Protein AF-A0ABD0NHN6-F1 (afdb_monomer_lite)

InterPro domains:
  IPR000494 Receptor L-domain [PF01030] (5-95)
  IPR013783 Immunoglobulin-like fold [G3DSA:2.60.40.10] (129-160)
  IPR036116 Fibronectin type III superfamily [SSF49265] (118-159)
  IPR036941 Receptor L-domain superfamily [G3DSA:3.80.20.20] (1-128)

Radius of gyration: 19.29 Å; chains: 1; bounding box: 40×38×56 Å

Organism: Cirrhinus mrigala (NCBI:txid683832)

Structure (mmCIF, N/CA/C/O backbone):
data_AF-A0ABD0NHN6-F1
#
_entry.id   AF-A0ABD0NHN6-F1
#
loop_
_atom_site.group_PDB
_atom_site.id
_atom_site.type_symbol
_atom_site.label_atom_id
_atom_site.label_alt_id
_atom_site.label_comp_id
_atom_site.label_asym_id
_atom_site.label_entity_id
_atom_site.label_seq_id
_atom_site.pdbx_PDB_ins_code
_atom_site.Cartn_x
_atom_site.Cartn_y
_atom_site.Cartn_z
_atom_site.occupancy
_atom_site.B_iso_or_equiv
_atom_site.auth_seq_id
_atom_site.auth_comp_id
_atom_site.auth_asym_id
_atom_site.auth_atom_id
_atom_site.pdbx_PDB_model_num
ATOM 1 N N . ASN A 1 1 ? 7.810 -17.563 -2.277 1.00 69.06 1 ASN A N 1
ATOM 2 C CA . ASN A 1 1 ? 7.551 -16.107 -2.174 1.00 69.06 1 ASN A CA 1
ATOM 3 C C . ASN A 1 1 ? 6.546 -15.910 -1.049 1.00 69.06 1 ASN A C 1
ATOM 5 O O . ASN A 1 1 ? 5.481 -16.503 -1.136 1.00 69.06 1 ASN A O 1
ATOM 9 N N . ILE A 1 2 ? 6.873 -15.140 -0.005 1.00 87.62 2 ILE A N 1
ATOM 10 C CA . ILE A 1 2 ? 6.004 -14.975 1.176 1.00 87.62 2 ILE A CA 1
ATOM 11 C C . ILE A 1 2 ? 4.623 -14.404 0.825 1.00 87.62 2 ILE A C 1
ATOM 13 O O . ILE A 1 2 ? 3.638 -14.784 1.441 1.00 87.62 2 ILE A O 1
ATOM 17 N N . ALA A 1 3 ? 4.529 -13.567 -0.214 1.00 88.62 3 ALA A N 1
ATOM 18 C CA . ALA A 1 3 ? 3.253 -13.009 -0.655 1.00 88.62 3 ALA A CA 1
ATOM 19 C C . ALA A 1 3 ? 2.261 -14.094 -1.113 1.00 88.62 3 ALA A C 1
ATOM 21 O O . ALA A 1 3 ? 1.086 -14.013 -0.779 1.00 88.62 3 ALA A O 1
ATOM 22 N N . ALA A 1 4 ? 2.737 -15.127 -1.819 1.00 92.69 4 ALA A N 1
ATOM 23 C CA . ALA A 1 4 ? 1.890 -16.229 -2.282 1.00 92.69 4 ALA A CA 1
ATOM 24 C C . ALA A 1 4 ? 1.390 -17.093 -1.115 1.00 92.69 4 ALA A C 1
ATOM 26 O O . ALA A 1 4 ? 0.231 -17.493 -1.094 1.00 92.69 4 ALA A O 1
ATOM 27 N N . GLU A 1 5 ? 2.243 -17.329 -0.117 1.00 96.06 5 GLU A N 1
ATOM 28 C CA . GLU A 1 5 ? 1.871 -18.092 1.079 1.00 96.06 5 GLU A CA 1
ATOM 29 C C . GLU A 1 5 ? 0.851 -17.331 1.939 1.00 96.06 5 GLU A C 1
ATOM 31 O O . GLU A 1 5 ? -0.139 -17.898 2.409 1.00 96.06 5 GLU A O 1
ATOM 36 N N . LEU A 1 6 ? 1.054 -16.017 2.087 1.00 96.56 6 LEU A N 1
ATOM 37 C CA . LEU A 1 6 ? 0.115 -15.128 2.768 1.00 96.56 6 LEU A CA 1
ATOM 38 C C . LEU A 1 6 ? -1.218 -15.044 2.027 1.00 96.56 6 LEU A C 1
ATOM 40 O O . LEU A 1 6 ? -2.260 -15.066 2.671 1.00 96.56 6 LEU A O 1
ATOM 44 N N . GLU A 1 7 ? -1.216 -14.979 0.695 1.00 96.12 7 GLU A N 1
ATOM 45 C CA . GLU A 1 7 ? -2.458 -14.978 -0.085 1.00 96.12 7 GLU A CA 1
ATOM 46 C C . GLU A 1 7 ? -3.187 -16.325 0.020 1.00 96.12 7 GLU A C 1
ATOM 48 O O . GLU A 1 7 ? -4.406 -16.344 0.179 1.00 96.12 7 GLU A O 1
ATOM 53 N N . SER A 1 8 ? -2.460 -17.446 0.002 1.00 97.25 8 SER A N 1
ATOM 54 C CA . SER A 1 8 ? -3.037 -18.780 0.218 1.00 97.25 8 SER A CA 1
ATOM 55 C C . SER A 1 8 ? -3.718 -18.883 1.588 1.00 97.25 8 SER A C 1
ATOM 57 O O . SER A 1 8 ? -4.849 -19.356 1.696 1.00 97.25 8 SER A O 1
ATOM 59 N N . SER A 1 9 ? -3.060 -18.361 2.627 1.00 97.44 9 SER A N 1
ATOM 60 C CA . SER A 1 9 ? -3.520 -18.478 4.016 1.00 97.44 9 SER A CA 1
ATOM 61 C C . SER A 1 9 ? -4.593 -17.454 4.400 1.00 97.44 9 SER A C 1
ATOM 63 O O . SER A 1 9 ? -5.509 -17.765 5.156 1.00 97.44 9 SER A O 1
ATOM 65 N N . LEU A 1 10 ? -4.479 -16.217 3.908 1.00 97.81 10 LEU A N 1
ATOM 66 C CA . LEU A 1 10 ? -5.276 -15.065 4.357 1.00 97.81 10 LEU A CA 1
ATOM 67 C C . LEU A 1 10 ? -6.135 -14.454 3.247 1.00 97.81 10 LEU A C 1
ATOM 69 O O . LEU A 1 10 ? -6.976 -13.601 3.519 1.00 97.81 10 LEU A O 1
ATOM 73 N N . GLY A 1 11 ? -5.987 -14.889 1.997 1.00 97.44 11 GLY A N 1
ATOM 74 C CA . GLY A 1 11 ? -6.699 -14.311 0.855 1.00 97.44 11 GLY A CA 1
ATOM 75 C C . GLY A 1 11 ? -8.199 -14.601 0.817 1.00 97.44 11 GLY A C 1
ATOM 76 O O . GLY A 1 11 ? -8.883 -14.104 -0.079 1.00 97.44 11 GLY A O 1
ATOM 77 N N . GLN A 1 12 ? -8.721 -15.402 1.751 1.00 98.38 12 GLN A N 1
ATOM 78 C CA . GLN A 1 12 ? -10.160 -15.601 1.956 1.00 98.38 12 GLN A CA 1
ATOM 79 C C . GLN A 1 12 ? -10.738 -14.735 3.083 1.00 98.38 12 GLN A C 1
ATOM 81 O O . GLN A 1 12 ? -11.949 -14.737 3.272 1.00 98.38 12 GLN A O 1
ATOM 86 N N . LEU A 1 13 ? -9.903 -14.005 3.827 1.00 98.50 13 LEU 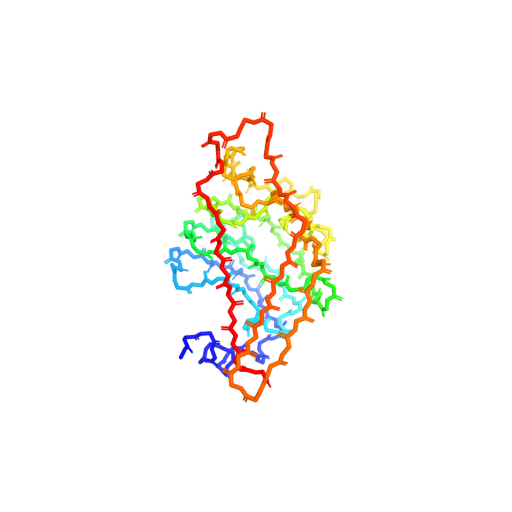A N 1
ATOM 87 C CA . LEU A 1 13 ? -10.352 -13.153 4.919 1.00 98.50 13 LEU A CA 1
ATOM 88 C C . LEU A 1 13 ? -11.142 -11.964 4.358 1.00 98.50 13 LEU A C 1
ATOM 90 O O . LEU A 1 13 ? -10.623 -11.201 3.546 1.00 98.50 13 LEU A O 1
ATOM 94 N N . GLU A 1 14 ? -12.396 -11.823 4.788 1.00 98.56 14 GLU A N 1
ATOM 95 C CA . GLU A 1 14 ? -13.336 -10.806 4.293 1.00 98.56 14 GLU A CA 1
ATOM 96 C C . GLU A 1 14 ? -13.568 -9.672 5.298 1.00 98.56 14 GLU A C 1
ATOM 98 O O . GLU A 1 14 ? -13.807 -8.528 4.907 1.00 98.56 14 GLU A O 1
ATOM 103 N N . GLU A 1 15 ? -13.436 -9.958 6.590 1.00 98.69 15 GLU A N 1
ATOM 104 C CA . GLU A 1 15 ? -13.790 -9.028 7.654 1.00 98.69 15 GLU A CA 1
ATOM 105 C C . GLU A 1 15 ? -12.839 -9.142 8.850 1.00 98.69 15 GLU A C 1
ATOM 107 O O . GLU A 1 15 ? -12.451 -10.239 9.255 1.00 98.69 15 GLU A O 1
ATOM 112 N N . ILE A 1 16 ? -12.488 -7.991 9.425 1.00 98.75 16 ILE A N 1
ATOM 113 C CA . ILE A 1 16 ? -11.761 -7.859 10.690 1.00 98.75 16 ILE A CA 1
ATOM 114 C C . ILE A 1 16 ? -12.670 -7.114 11.666 1.00 98.75 16 ILE A C 1
ATOM 116 O O . ILE A 1 16 ? -13.054 -5.973 11.413 1.00 98.75 16 ILE A O 1
ATOM 120 N N . THR A 1 17 ? -13.004 -7.729 12.797 1.00 98.62 17 THR A N 1
ATOM 121 C CA . THR A 1 17 ? -13.826 -7.090 13.841 1.00 98.62 17 THR A CA 1
ATOM 122 C C . THR A 1 17 ? -13.041 -6.029 14.621 1.00 98.62 17 THR A C 1
ATOM 124 O O . THR A 1 17 ? -13.556 -4.958 14.932 1.00 98.62 17 THR A O 1
ATOM 127 N N . GLY A 1 18 ? -11.762 -6.283 14.892 1.00 98.44 18 GLY A N 1
ATOM 128 C CA . GLY A 1 18 ? -10.864 -5.339 15.557 1.00 98.44 18 GLY A CA 1
ATOM 129 C C . GLY A 1 18 ? -10.205 -4.349 14.596 1.00 98.44 18 GLY A C 1
ATOM 130 O O . GLY A 1 18 ? -10.864 -3.677 13.801 1.00 98.44 18 GLY A O 1
ATOM 131 N N . TYR A 1 19 ? -8.877 -4.293 14.669 1.00 98.50 19 TYR A N 1
ATOM 132 C CA . TYR A 1 19 ? -8.016 -3.424 13.874 1.00 98.50 19 TYR A CA 1
ATOM 133 C C . TYR A 1 19 ? -7.006 -4.231 13.047 1.00 98.50 19 TYR A C 1
ATOM 135 O O . TYR A 1 19 ? -6.723 -5.394 13.335 1.00 98.50 19 TYR A O 1
ATOM 143 N N . LEU A 1 20 ? -6.427 -3.590 12.032 1.00 98.44 20 LEU A N 1
ATOM 144 C CA . LEU A 1 20 ? -5.330 -4.134 11.235 1.00 98.44 20 LEU A CA 1
ATOM 145 C C . LEU A 1 20 ? -4.035 -3.361 11.524 1.00 98.44 20 LEU A C 1
ATOM 147 O O . LEU A 1 20 ? -3.956 -2.156 11.288 1.00 98.44 20 LEU A O 1
ATOM 151 N N . SER A 1 21 ? -3.010 -4.060 12.019 1.00 98.00 21 SER A N 1
ATOM 152 C CA . SER A 1 21 ? -1.704 -3.484 12.367 1.00 98.00 21 SER A CA 1
ATOM 153 C C . SER A 1 21 ? -0.596 -4.136 11.540 1.00 98.00 21 SER A C 1
ATOM 155 O O . SER A 1 21 ? -0.389 -5.347 11.601 1.00 98.00 21 SER A O 1
ATOM 157 N N . ILE A 1 22 ? 0.114 -3.330 10.751 1.00 97.75 22 ILE A N 1
ATOM 158 C CA . ILE A 1 22 ? 1.252 -3.733 9.922 1.00 97.75 22 ILE A CA 1
ATOM 159 C C . ILE A 1 22 ? 2.487 -2.998 10.442 1.00 97.75 22 ILE A C 1
ATOM 161 O O . ILE A 1 22 ? 2.655 -1.793 10.228 1.00 97.75 22 ILE A O 1
ATOM 165 N N . ARG A 1 23 ? 3.342 -3.718 11.170 1.00 97.00 23 ARG A N 1
ATOM 166 C CA . ARG A 1 23 ? 4.501 -3.146 11.865 1.00 97.00 23 ARG A CA 1
ATOM 167 C C . ARG A 1 23 ? 5.774 -3.883 11.492 1.00 97.00 23 ARG A C 1
ATOM 169 O O . ARG A 1 23 ? 5.831 -5.098 11.671 1.00 97.00 23 ARG A O 1
ATOM 176 N N . ARG A 1 24 ? 6.804 -3.151 11.053 1.00 97.00 24 ARG A N 1
ATOM 177 C CA . ARG A 1 24 ? 8.133 -3.720 10.745 1.00 97.00 24 ARG A CA 1
ATOM 178 C C . ARG A 1 24 ? 8.071 -4.897 9.769 1.00 97.00 24 ARG A C 1
ATOM 180 O O . ARG A 1 24 ? 8.884 -5.819 9.821 1.00 97.00 24 ARG A O 1
ATOM 187 N N . ALA A 1 25 ? 7.090 -4.880 8.868 1.00 96.25 25 ALA A N 1
ATOM 188 C CA . ALA A 1 25 ? 6.866 -5.943 7.903 1.00 96.25 25 ALA A CA 1
ATOM 189 C C . ALA A 1 25 ? 7.742 -5.711 6.664 1.00 96.25 25 ALA A C 1
ATOM 191 O O . ALA A 1 25 ? 7.254 -5.467 5.561 1.00 96.25 25 ALA A O 1
ATOM 192 N N . TYR A 1 26 ? 9.065 -5.762 6.847 1.00 94.69 26 TYR A N 1
ATOM 193 C CA . TYR A 1 26 ? 10.045 -5.355 5.832 1.00 94.69 26 TYR A CA 1
ATOM 194 C C . TYR A 1 26 ? 10.000 -6.185 4.540 1.00 94.69 26 TYR A C 1
ATOM 196 O O . TYR A 1 26 ? 10.478 -5.723 3.506 1.00 94.69 26 TYR A O 1
ATOM 204 N N . ALA A 1 27 ? 9.422 -7.387 4.574 1.00 94.19 27 ALA A N 1
ATOM 205 C CA . ALA A 1 27 ? 9.236 -8.228 3.392 1.00 94.19 27 ALA A CA 1
ATOM 206 C C . ALA A 1 27 ? 8.019 -7.826 2.536 1.00 94.19 27 ALA A C 1
ATOM 208 O O . AL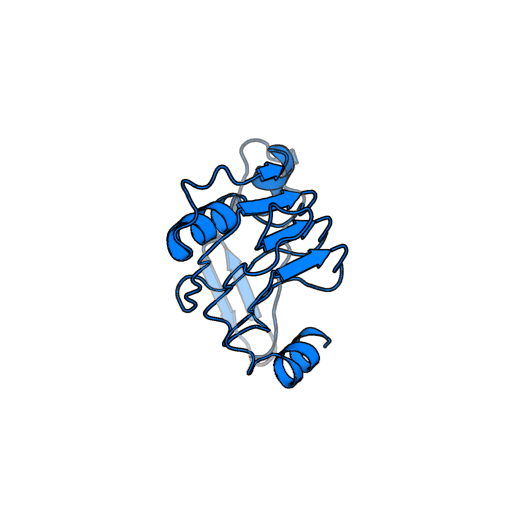A A 1 27 ? 7.918 -8.251 1.384 1.00 94.19 27 ALA A O 1
ATOM 209 N N . LEU A 1 28 ? 7.084 -7.036 3.078 1.00 95.12 28 LEU A N 1
ATOM 210 C CA . LEU A 1 28 ? 5.857 -6.672 2.378 1.00 95.12 28 LEU A CA 1
ATOM 211 C C . LEU A 1 28 ? 6.091 -5.488 1.444 1.00 95.12 28 LEU A C 1
ATOM 213 O O . LEU A 1 28 ? 6.582 -4.436 1.848 1.00 95.12 28 LEU A O 1
ATOM 217 N N . 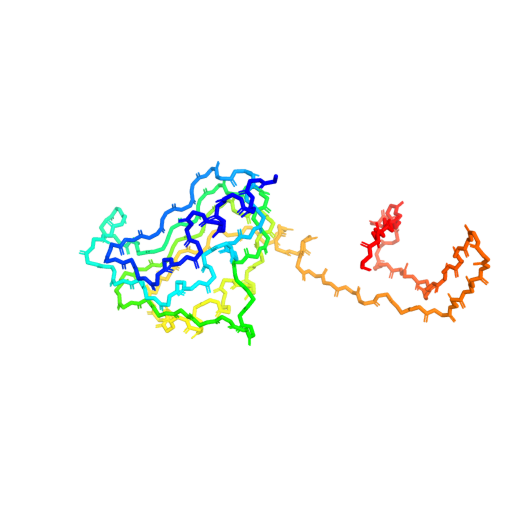VAL A 1 29 ? 5.680 -5.669 0.190 1.00 95.44 29 VAL A N 1
ATOM 218 C CA . VAL A 1 29 ? 5.632 -4.605 -0.824 1.00 95.44 29 VAL A CA 1
ATOM 219 C C . VAL A 1 29 ? 4.199 -4.113 -1.045 1.00 95.44 29 VAL A C 1
ATOM 221 O O . VAL A 1 29 ? 4.000 -2.949 -1.392 1.00 95.44 29 VAL A O 1
ATOM 224 N N . SER A 1 30 ? 3.207 -4.978 -0.803 1.00 96.81 30 SER A N 1
ATOM 225 C CA . SER A 1 30 ? 1.777 -4.687 -0.925 1.00 96.81 30 SER A CA 1
ATOM 226 C C . SER A 1 30 ? 0.937 -5.482 0.083 1.00 96.81 30 SER A C 1
ATOM 228 O O . SER A 1 30 ? 1.388 -6.521 0.569 1.00 96.81 30 SER A O 1
ATOM 230 N N . LEU A 1 31 ? -0.283 -5.007 0.372 1.00 97.81 31 LEU A N 1
ATOM 231 C CA . LEU A 1 31 ? -1.313 -5.714 1.148 1.00 97.81 31 LEU A CA 1
ATOM 232 C C . LEU A 1 31 ? -2.302 -6.496 0.263 1.00 97.81 31 LEU A C 1
ATOM 234 O O . LEU A 1 31 ? -3.286 -7.039 0.763 1.00 97.81 31 LEU A O 1
ATOM 238 N N . SER A 1 32 ? -2.031 -6.609 -1.041 1.00 96.56 32 SER A N 1
ATOM 239 C CA . SER A 1 32 ? -2.889 -7.291 -2.020 1.00 96.56 32 SER A CA 1
ATOM 240 C C . SER A 1 32 ? -3.203 -8.754 -1.690 1.00 96.56 32 SER A C 1
ATOM 242 O O . SER A 1 32 ? -4.228 -9.261 -2.141 1.00 96.56 32 SER A O 1
ATOM 244 N N . PHE A 1 33 ? -2.382 -9.414 -0.864 1.00 96.56 33 PHE A N 1
ATOM 245 C CA . PHE A 1 33 ? -2.645 -10.767 -0.367 1.00 96.56 33 PHE A CA 1
ATOM 246 C C . PHE A 1 33 ? -3.933 -10.853 0.474 1.00 96.56 33 PHE A C 1
ATOM 248 O O . PHE A 1 33 ? -4.585 -11.893 0.479 1.00 96.56 33 PHE A O 1
ATOM 255 N N . LEU A 1 34 ? -4.369 -9.754 1.108 1.00 97.75 34 LEU A N 1
ATOM 256 C CA . LEU A 1 34 ? -5.696 -9.611 1.728 1.00 97.75 34 LEU A CA 1
ATOM 257 C C . LEU A 1 34 ? -6.750 -9.270 0.663 1.00 97.75 34 LEU A C 1
ATOM 259 O O . LEU A 1 34 ? -7.474 -8.278 0.758 1.00 97.75 34 LEU A O 1
ATOM 263 N N . ARG A 1 35 ? -6.809 -10.067 -0.405 1.00 97.25 35 ARG A N 1
ATOM 264 C CA . ARG A 1 35 ? -7.571 -9.744 -1.623 1.00 97.25 35 ARG A CA 1
ATOM 265 C C . ARG A 1 35 ? -9.078 -9.595 -1.398 1.00 97.25 35 ARG A C 1
ATOM 267 O O . ARG A 1 35 ? -9.730 -8.831 -2.112 1.00 97.25 35 ARG A O 1
ATOM 274 N N . LYS A 1 36 ? -9.620 -10.332 -0.426 1.00 98.38 36 LYS A N 1
ATOM 275 C CA . LYS A 1 36 ? -11.047 -10.383 -0.105 1.00 98.38 36 LYS A CA 1
ATOM 276 C C . LYS A 1 36 ? -11.458 -9.483 1.055 1.00 98.38 36 LYS A C 1
ATOM 278 O O . LYS A 1 36 ? -12.655 -9.336 1.260 1.00 98.38 36 LYS A O 1
ATOM 283 N N . LEU A 1 37 ? -10.521 -8.859 1.767 1.00 98.75 37 LEU A N 1
ATOM 284 C CA . LEU A 1 37 ? -10.853 -8.012 2.908 1.00 98.75 37 LEU A CA 1
ATOM 285 C C . LEU A 1 37 ? -11.723 -6.840 2.436 1.00 98.75 37 LEU A C 1
ATOM 287 O O . LEU A 1 37 ? -11.309 -6.079 1.568 1.00 98.75 37 LEU A O 1
ATOM 291 N N . ARG A 1 38 ? -12.933 -6.709 2.983 1.00 98.44 38 ARG A N 1
ATOM 292 C CA . ARG A 1 38 ? -13.893 -5.642 2.655 1.00 98.44 38 ARG A CA 1
ATOM 293 C C . ARG A 1 38 ? -14.272 -4.790 3.851 1.00 98.44 38 ARG A C 1
ATOM 295 O O . ARG A 1 38 ? -14.681 -3.650 3.645 1.00 98.44 38 ARG A O 1
ATOM 302 N N . VAL A 1 39 ? -14.140 -5.300 5.073 1.00 98.69 39 VAL A N 1
ATOM 303 C CA . VAL A 1 39 ? -14.619 -4.602 6.271 1.00 98.69 39 VAL A CA 1
ATOM 304 C C . VAL A 1 39 ? -13.591 -4.666 7.397 1.00 98.69 39 VAL A C 1
ATOM 306 O O . VAL A 1 39 ? -13.111 -5.738 7.754 1.00 98.69 39 VAL A O 1
ATOM 309 N N . ILE A 1 40 ? -13.295 -3.511 7.991 1.00 98.75 40 ILE A N 1
ATOM 310 C CA . ILE A 1 40 ? -12.643 -3.398 9.301 1.00 98.75 40 ILE A CA 1
ATOM 311 C C . ILE A 1 40 ? -13.634 -2.690 10.224 1.00 98.75 40 ILE A C 1
ATOM 313 O O . ILE A 1 40 ? -13.980 -1.527 9.991 1.00 98.75 40 ILE A O 1
ATOM 317 N N . ARG A 1 41 ? -14.136 -3.379 11.251 1.00 98.56 41 ARG A N 1
ATOM 318 C CA . ARG A 1 41 ? -15.171 -2.813 12.124 1.00 98.56 41 ARG A CA 1
ATOM 319 C C . ARG A 1 41 ? -14.605 -1.820 13.131 1.00 98.56 41 ARG A C 1
ATOM 321 O O . ARG A 1 41 ? -15.234 -0.790 13.354 1.00 98.56 41 ARG A O 1
ATOM 328 N N . GLY A 1 42 ? -13.424 -2.076 13.693 1.00 97.81 42 GLY A N 1
ATOM 329 C CA . GLY A 1 42 ? -12.855 -1.228 14.741 1.00 97.81 42 GLY A CA 1
ATOM 330 C C . GLY A 1 42 ? -13.621 -1.326 16.064 1.00 97.81 42 GLY A C 1
ATOM 331 O O . GLY A 1 42 ? -13.806 -0.311 16.735 1.00 97.81 42 GLY A O 1
ATOM 332 N N . GLU A 1 43 ? -14.100 -2.523 16.420 1.00 97.94 43 GLU A N 1
ATOM 333 C CA . GLU A 1 43 ? -14.676 -2.815 17.746 1.00 97.94 43 GLU A CA 1
ATOM 334 C C . GLU A 1 43 ? -13.604 -2.741 18.839 1.00 97.94 43 GLU A C 1
ATOM 336 O O . GLU A 1 43 ? -13.863 -2.304 19.957 1.00 97.94 43 GLU A O 1
ATOM 341 N N . THR A 1 44 ? -12.374 -3.113 18.482 1.00 97.69 44 THR A N 1
ATOM 342 C CA . THR A 1 44 ? -11.159 -2.845 19.251 1.00 97.69 44 THR A CA 1
ATOM 343 C C . THR A 1 44 ? -10.212 -1.996 18.412 1.00 97.69 44 THR A C 1
ATOM 345 O O . THR A 1 44 ? -10.168 -2.123 17.186 1.00 97.69 44 THR A O 1
ATOM 348 N N . LEU A 1 45 ? -9.460 -1.111 19.070 1.00 97.19 45 LEU A N 1
ATOM 349 C CA . LEU A 1 45 ? -8.564 -0.155 18.422 1.00 97.19 45 LEU A CA 1
ATOM 350 C C . LEU A 1 45 ? -7.154 -0.268 19.007 1.00 97.19 45 LEU A C 1
ATOM 352 O O . LEU A 1 45 ? -6.979 -0.396 20.219 1.00 97.19 45 LEU A O 1
ATOM 356 N N . GLU A 1 46 ? -6.144 -0.164 18.150 1.00 92.19 46 GLU A N 1
ATOM 357 C CA . GLU A 1 46 ? -4.751 -0.028 18.572 1.00 92.19 46 GLU A CA 1
ATOM 358 C C . GLU A 1 46 ? -4.578 1.315 19.299 1.00 92.19 46 GLU A C 1
ATOM 360 O O . GLU A 1 46 ? -4.979 2.365 18.781 1.00 92.19 46 GLU A O 1
ATOM 365 N N . ASN A 1 47 ? -3.985 1.280 20.499 1.00 89.69 47 ASN A N 1
ATOM 366 C CA . ASN A 1 47 ? -3.832 2.438 21.390 1.00 89.69 47 ASN A CA 1
ATOM 367 C C . ASN A 1 47 ? -5.141 3.226 21.584 1.00 89.69 47 ASN A C 1
ATOM 369 O O . ASN A 1 47 ? -5.123 4.455 21.631 1.00 89.69 47 ASN A O 1
ATOM 373 N N . GLU A 1 48 ? -6.274 2.515 21.613 1.00 89.56 48 GLU A N 1
ATOM 374 C CA . GLU A 1 48 ? -7.625 3.077 21.763 1.00 89.56 48 GLU A CA 1
ATOM 375 C C . GLU A 1 48 ? -8.044 4.058 20.652 1.00 89.56 48 GLU A C 1
ATOM 377 O O . GLU A 1 48 ? -9.023 4.786 20.800 1.00 89.56 48 GLU A O 1
ATOM 382 N N . ASN A 1 49 ? -7.329 4.090 19.521 1.00 93.75 49 ASN A N 1
ATOM 383 C CA . ASN A 1 49 ? -7.534 5.140 18.524 1.00 93.75 49 ASN A CA 1
ATOM 384 C C . ASN A 1 49 ? -7.516 4.672 17.071 1.00 93.75 49 ASN A C 1
ATOM 386 O O . ASN A 1 49 ? -8.231 5.236 16.238 1.00 93.75 49 ASN A O 1
ATOM 390 N N . PHE A 1 50 ? -6.712 3.659 16.744 1.00 97.81 50 PHE A N 1
ATOM 391 C CA . PHE A 1 50 ? -6.450 3.299 15.355 1.00 97.81 50 PHE A CA 1
ATOM 392 C C . PHE A 1 50 ? -7.054 1.947 14.985 1.00 97.81 50 PHE A C 1
ATOM 394 O O . PHE A 1 50 ? -6.742 0.925 15.591 1.00 97.81 50 PHE A O 1
ATOM 401 N N . SER A 1 51 ? -7.900 1.932 13.956 1.00 97.81 51 SER A N 1
ATOM 402 C CA . SER A 1 51 ? -8.408 0.698 13.340 1.00 97.81 51 SER A CA 1
ATOM 403 C C . SER A 1 51 ? -7.528 0.223 12.183 1.00 97.81 51 SER A C 1
ATOM 405 O O . SER A 1 51 ? -7.582 -0.945 11.800 1.00 97.81 51 SER A O 1
ATOM 407 N N . PHE A 1 52 ? -6.671 1.103 11.662 1.00 98.44 52 PHE A N 1
ATOM 408 C CA . PHE A 1 52 ? -5.632 0.766 10.698 1.00 98.44 52 PHE A CA 1
ATOM 409 C C . PHE A 1 52 ? -4.314 1.433 11.094 1.00 98.44 52 PHE A C 1
ATOM 411 O O . PHE A 1 52 ? -4.252 2.651 11.262 1.00 98.44 52 PHE A O 1
ATOM 418 N N . HIS A 1 53 ? -3.249 0.647 11.233 1.00 97.88 53 HIS A N 1
ATOM 419 C CA . HIS A 1 53 ? -1.958 1.137 11.706 1.00 97.88 53 HIS A CA 1
ATOM 420 C C . HIS A 1 53 ? -0.804 0.555 10.882 1.00 97.88 53 HIS A C 1
ATOM 422 O O . HIS A 1 53 ? -0.457 -0.614 11.031 1.00 97.88 53 HIS A O 1
ATOM 428 N N . ALA A 1 54 ? -0.150 1.381 10.067 1.00 97.81 54 ALA A N 1
ATOM 429 C CA . ALA A 1 54 ? 1.032 1.007 9.291 1.00 97.81 54 ALA A CA 1
ATOM 430 C C . ALA A 1 54 ? 2.274 1.764 9.789 1.00 97.81 54 ALA A C 1
ATOM 432 O O . ALA A 1 54 ? 2.402 2.972 9.574 1.00 97.81 54 ALA A O 1
ATOM 433 N N . PHE A 1 55 ? 3.208 1.061 10.434 1.00 96.62 55 PHE A N 1
ATOM 434 C CA . PHE A 1 55 ? 4.417 1.664 11.005 1.00 96.62 55 PHE A CA 1
ATOM 435 C C . PHE A 1 55 ? 5.697 0.922 10.620 1.00 96.62 55 PHE A C 1
ATOM 437 O O . PHE A 1 55 ? 5.805 -0.288 10.821 1.00 96.62 55 PHE A O 1
ATOM 444 N N . ASP A 1 56 ? 6.680 1.676 10.134 1.00 96.25 56 ASP A N 1
ATOM 445 C CA . ASP A 1 56 ? 8.029 1.200 9.805 1.00 96.25 56 ASP A CA 1
ATOM 446 C C . ASP A 1 56 ? 8.031 0.032 8.803 1.00 96.25 56 ASP A C 1
ATOM 448 O O . ASP A 1 56 ? 8.633 -1.014 9.029 1.00 96.25 56 ASP A O 1
ATOM 452 N N . ASN A 1 57 ? 7.323 0.173 7.679 1.00 96.12 57 ASN A N 1
ATOM 453 C CA . ASN A 1 57 ? 7.345 -0.819 6.602 1.00 96.12 57 ASN A CA 1
ATOM 454 C C . ASN A 1 57 ? 8.201 -0.309 5.434 1.00 96.12 57 ASN A C 1
ATOM 456 O O . ASN A 1 57 ? 7.699 0.265 4.470 1.00 96.12 57 ASN A O 1
ATOM 460 N N . GLN A 1 58 ? 9.515 -0.537 5.515 1.00 91.88 58 GLN A N 1
ATOM 461 C CA . GLN A 1 58 ? 10.527 0.035 4.606 1.00 91.88 58 GLN A CA 1
ATOM 462 C C . GLN A 1 58 ? 10.349 -0.280 3.111 1.00 91.88 58 GLN A C 1
ATOM 464 O O . GLN A 1 58 ? 10.898 0.420 2.258 1.00 91.88 58 GLN A O 1
ATOM 469 N N . ASN A 1 59 ? 9.635 -1.356 2.775 1.00 93.69 59 ASN A N 1
ATOM 470 C CA . ASN A 1 59 ? 9.434 -1.788 1.393 1.00 93.69 59 ASN A CA 1
ATOM 471 C C . ASN A 1 59 ? 7.987 -1.695 0.918 1.00 93.69 59 ASN A C 1
ATOM 473 O O . ASN A 1 59 ? 7.748 -1.975 -0.257 1.00 93.69 59 ASN A O 1
ATOM 477 N N . LEU A 1 60 ? 7.059 -1.273 1.780 1.00 95.31 60 LEU A N 1
ATOM 478 C CA . LEU A 1 60 ? 5.656 -1.127 1.424 1.00 95.31 60 LEU A CA 1
ATOM 479 C C . LEU A 1 60 ? 5.515 0.028 0.429 1.00 95.31 60 LEU A C 1
ATOM 481 O O . LEU A 1 60 ? 5.923 1.148 0.725 1.00 95.31 60 LEU A O 1
ATOM 485 N N . ARG A 1 61 ? 4.979 -0.265 -0.758 1.00 94.12 61 ARG A N 1
ATOM 486 C CA . ARG A 1 61 ? 4.820 0.702 -1.862 1.00 94.12 61 ARG A CA 1
ATOM 487 C C . ARG A 1 61 ? 3.369 0.979 -2.204 1.00 94.12 61 ARG A C 1
ATOM 489 O O . ARG A 1 61 ? 3.037 2.065 -2.656 1.00 94.12 61 ARG A O 1
ATOM 496 N N . GLN A 1 62 ? 2.524 -0.022 -2.005 1.00 94.94 62 GLN A N 1
ATOM 497 C CA . GLN A 1 62 ? 1.115 0.006 -2.361 1.00 94.94 62 GLN A CA 1
ATOM 498 C C . GLN A 1 62 ? 0.315 -0.665 -1.249 1.00 94.94 62 GLN A C 1
ATOM 500 O O . GLN A 1 62 ? 0.810 -1.596 -0.618 1.00 94.94 62 GLN A O 1
ATOM 505 N N . LEU A 1 63 ? -0.926 -0.247 -1.022 1.00 97.75 63 LEU A N 1
ATOM 506 C CA . LEU A 1 63 ? -1.829 -0.956 -0.122 1.00 97.75 63 LEU A CA 1
ATOM 507 C C . LEU A 1 63 ? -2.596 -2.008 -0.926 1.00 97.75 63 LEU A C 1
ATOM 509 O O . LEU A 1 63 ? -2.227 -3.184 -0.902 1.00 97.75 63 LEU A O 1
ATOM 513 N N . TRP A 1 64 ? -3.557 -1.567 -1.737 1.00 97.88 64 TRP A N 1
ATOM 514 C CA . TRP A 1 64 ? -4.322 -2.396 -2.669 1.00 97.88 64 TRP A CA 1
ATOM 515 C C . TRP A 1 64 ? -4.390 -1.728 -4.048 1.00 97.88 64 TRP A C 1
ATOM 517 O O . TRP A 1 64 ? -4.111 -0.544 -4.206 1.00 97.88 64 TRP A O 1
ATOM 527 N N . ASP A 1 65 ? -4.789 -2.477 -5.076 1.00 96.12 65 ASP A N 1
ATOM 528 C CA . ASP A 1 65 ? -5.222 -1.867 -6.338 1.00 96.12 65 ASP A CA 1
ATOM 529 C C . ASP A 1 65 ? -6.619 -1.262 -6.133 1.00 96.12 65 ASP A C 1
ATOM 531 O O . ASP A 1 65 ? -7.631 -1.948 -6.290 1.00 96.12 65 ASP A O 1
ATOM 535 N N . TRP A 1 66 ? -6.680 0.017 -5.752 1.00 96.31 66 TRP A N 1
ATOM 536 C CA . TRP A 1 66 ? -7.931 0.733 -5.458 1.00 96.31 66 TRP A CA 1
ATOM 537 C C . TRP A 1 66 ? -8.885 0.867 -6.653 1.00 96.31 66 TRP A C 1
ATOM 539 O O . TRP A 1 66 ? -10.036 1.252 -6.469 1.00 96.31 66 TRP A O 1
ATOM 549 N N . ASN A 1 67 ? -8.451 0.528 -7.871 1.00 95.00 67 ASN A N 1
ATOM 550 C CA . ASN A 1 67 ? -9.354 0.441 -9.023 1.00 95.00 67 ASN A CA 1
ATOM 551 C C . ASN A 1 67 ? -10.183 -0.853 -9.019 1.00 95.00 67 ASN A C 1
ATOM 553 O O . ASN A 1 67 ? -11.196 -0.943 -9.707 1.00 95.00 67 ASN A O 1
ATOM 557 N N . LYS A 1 68 ? -9.744 -1.869 -8.266 1.00 95.50 68 LYS A N 1
ATOM 558 C CA . LYS A 1 68 ? -10.366 -3.203 -8.197 1.00 95.50 68 LYS A CA 1
ATOM 559 C C . LYS A 1 68 ? -10.776 -3.601 -6.784 1.00 95.50 68 LYS A C 1
ATOM 561 O O . LYS A 1 68 ? -11.504 -4.576 -6.601 1.00 95.50 68 LYS A O 1
ATOM 566 N N . HIS A 1 69 ? -10.269 -2.895 -5.781 1.00 97.44 69 HIS A N 1
ATOM 567 C CA . HIS A 1 69 ? -10.459 -3.217 -4.381 1.00 97.44 69 HIS A CA 1
ATOM 568 C C . HIS A 1 69 ? -11.289 -2.139 -3.687 1.00 97.44 69 HIS A C 1
ATOM 570 O O . HIS A 1 69 ? -11.052 -0.948 -3.860 1.00 97.44 69 HIS A O 1
ATOM 576 N N . ASN A 1 70 ? -12.244 -2.584 -2.876 1.00 96.94 70 ASN A N 1
ATOM 577 C CA . ASN A 1 70 ? -13.037 -1.742 -1.995 1.00 96.94 70 ASN A CA 1
ATOM 578 C C . ASN A 1 70 ? -12.868 -2.230 -0.553 1.00 96.94 70 ASN A C 1
ATOM 580 O O . ASN A 1 70 ? -12.776 -3.438 -0.321 1.00 96.94 70 ASN A O 1
ATOM 584 N N . LEU A 1 71 ? -12.838 -1.297 0.387 1.00 98.38 71 LEU A N 1
ATOM 585 C CA . LEU A 1 71 ? -12.666 -1.542 1.811 1.00 98.38 71 LEU A CA 1
ATOM 586 C C . LEU A 1 71 ? -13.466 -0.486 2.565 1.00 98.38 71 LEU A C 1
ATOM 588 O O . LEU A 1 71 ? -13.395 0.687 2.227 1.00 98.38 71 LEU A O 1
ATOM 592 N N . THR A 1 72 ? -14.190 -0.876 3.606 1.00 98.38 72 THR A N 1
ATOM 593 C CA . THR A 1 72 ? -14.890 0.043 4.506 1.00 98.38 72 THR A CA 1
ATOM 594 C C . THR A 1 72 ? -14.325 -0.088 5.912 1.00 98.38 72 THR A C 1
ATOM 596 O O . THR A 1 72 ? -14.194 -1.193 6.439 1.00 98.38 72 THR A O 1
ATOM 599 N N . ILE A 1 73 ? -14.013 1.048 6.534 1.00 98.38 73 ILE A N 1
ATOM 600 C CA . ILE A 1 73 ? -13.569 1.105 7.928 1.00 98.38 73 ILE A CA 1
ATOM 601 C C . ILE A 1 73 ? -14.691 1.744 8.743 1.00 98.38 73 ILE A C 1
ATOM 603 O O . ILE A 1 73 ? -14.945 2.943 8.622 1.00 98.38 73 ILE A O 1
ATOM 607 N N . LEU A 1 74 ? -15.384 0.968 9.575 1.00 97.88 74 LEU A N 1
ATOM 608 C CA . LEU A 1 74 ? -16.579 1.455 10.278 1.00 97.88 74 LEU A CA 1
ATOM 609 C C . LEU A 1 74 ? -16.224 2.417 11.414 1.00 97.88 74 LEU A C 1
ATOM 611 O O . LEU A 1 74 ? -16.818 3.487 11.506 1.00 97.88 74 LEU A O 1
ATOM 615 N N . ASN A 1 75 ? -15.211 2.087 12.212 1.00 97.00 75 ASN A N 1
ATOM 616 C CA . ASN A 1 75 ? -14.762 2.888 13.349 1.00 97.00 75 ASN A CA 1
ATOM 617 C C . ASN A 1 75 ? -13.232 3.040 13.368 1.00 97.00 75 ASN A C 1
ATOM 619 O O . ASN A 1 75 ? -12.522 2.310 12.679 1.00 97.00 75 ASN A O 1
AT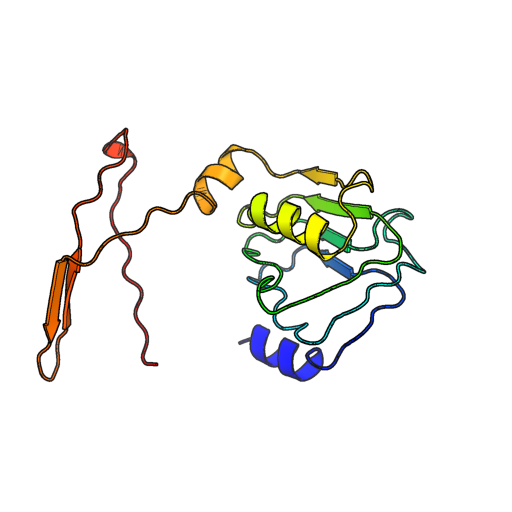OM 623 N N . GLY A 1 76 ? -12.726 3.990 14.155 1.00 96.75 76 GLY A N 1
ATOM 624 C CA . GLY A 1 76 ? -11.298 4.235 14.355 1.00 96.75 76 GLY A CA 1
ATOM 625 C C . GLY A 1 76 ? -10.648 5.125 13.292 1.00 96.75 76 GLY A C 1
ATOM 626 O O . GLY A 1 76 ? -11.195 5.352 12.203 1.00 96.75 76 GLY A O 1
ATOM 627 N N . ARG A 1 77 ? -9.476 5.653 13.661 1.00 97.62 77 ARG A N 1
ATOM 628 C CA . ARG A 1 77 ? -8.590 6.470 12.821 1.00 97.62 77 ARG A CA 1
ATOM 629 C C . ARG A 1 77 ? -7.546 5.596 12.125 1.00 97.62 77 ARG A C 1
ATOM 631 O O . ARG A 1 77 ? -7.365 4.425 12.463 1.00 97.62 77 ARG A O 1
ATOM 638 N N . MET A 1 78 ? -6.824 6.185 11.182 1.00 97.94 78 MET A N 1
ATOM 639 C CA . MET A 1 78 ? -5.672 5.556 10.543 1.00 97.94 78 MET A CA 1
ATOM 640 C C . MET A 1 78 ? -4.370 6.220 10.976 1.00 97.94 78 MET A C 1
ATOM 642 O O . MET A 1 78 ? -4.321 7.437 11.168 1.00 97.94 78 MET A O 1
ATOM 646 N N . TYR A 1 79 ? -3.321 5.414 11.097 1.00 97.56 79 TYR A N 1
ATOM 647 C CA . TYR A 1 79 ? -1.964 5.870 11.365 1.00 97.56 79 TYR A CA 1
ATOM 648 C C . TYR A 1 79 ? -0.996 5.335 10.306 1.00 97.56 79 TYR A C 1
ATOM 650 O O . TYR A 1 79 ? -0.956 4.130 10.040 1.00 97.56 79 TYR A O 1
ATOM 658 N N . PHE A 1 80 ? -0.175 6.227 9.757 1.00 97.50 80 PHE A N 1
ATOM 659 C CA . PHE A 1 80 ? 0.917 5.918 8.843 1.00 97.50 80 PHE A CA 1
ATOM 660 C C . PHE A 1 80 ? 2.193 6.619 9.303 1.00 97.50 80 PHE A C 1
ATOM 662 O O . PHE A 1 80 ? 2.258 7.846 9.320 1.00 97.50 80 PHE A O 1
ATOM 669 N N . GLY A 1 81 ? 3.234 5.851 9.620 1.00 95.44 81 GLY A N 1
ATOM 670 C CA . GLY A 1 81 ? 4.542 6.392 9.993 1.00 95.44 81 GLY A CA 1
ATOM 671 C C . GLY A 1 81 ? 5.686 5.534 9.470 1.00 95.44 81 GLY A C 1
ATOM 672 O O . GLY A 1 81 ? 5.591 4.311 9.452 1.00 95.44 81 GLY A O 1
ATOM 673 N N . TYR A 1 82 ? 6.781 6.166 9.046 1.00 93.12 82 TYR A N 1
ATOM 674 C CA . TYR A 1 82 ? 8.004 5.471 8.610 1.00 93.12 82 TYR A CA 1
ATOM 675 C C . TYR A 1 82 ? 7.796 4.454 7.461 1.00 93.12 82 TYR A C 1
ATOM 677 O O . TYR A 1 82 ? 8.490 3.447 7.368 1.00 93.12 82 TYR A O 1
ATOM 685 N N . ASN A 1 83 ? 6.859 4.719 6.545 1.00 93.75 83 ASN A N 1
ATOM 686 C CA . ASN A 1 83 ? 6.662 3.923 5.326 1.00 93.75 83 ASN A CA 1
ATOM 687 C C . ASN A 1 83 ? 7.301 4.656 4.132 1.00 93.75 83 ASN A C 1
ATOM 689 O O . ASN A 1 83 ? 6.605 5.276 3.336 1.00 93.75 83 ASN A O 1
ATOM 693 N N . SER A 1 84 ? 8.635 4.650 4.041 1.00 89.31 84 SER A N 1
ATOM 694 C CA . SER A 1 84 ? 9.400 5.551 3.153 1.00 89.31 84 SER A CA 1
ATOM 695 C C . SER A 1 84 ? 9.134 5.394 1.653 1.00 89.31 84 SER A C 1
ATOM 697 O O . SER A 1 84 ? 9.405 6.327 0.909 1.00 89.31 84 SER A O 1
ATOM 699 N N . LYS A 1 85 ? 8.622 4.241 1.208 1.00 92.31 85 LYS A N 1
ATOM 700 C CA . LYS A 1 85 ? 8.308 3.967 -0.205 1.00 92.31 85 LYS A CA 1
ATOM 701 C C . LYS A 1 85 ? 6.808 3.979 -0.509 1.00 92.31 85 LYS A C 1
ATOM 703 O O . LYS A 1 85 ? 6.434 3.705 -1.647 1.00 92.31 85 LYS A O 1
ATOM 708 N N . LEU A 1 86 ? 5.964 4.244 0.490 1.00 93.56 86 LEU A N 1
ATOM 709 C CA . LEU A 1 86 ? 4.517 4.316 0.331 1.00 93.56 86 LEU A CA 1
ATOM 710 C C . LEU A 1 86 ? 4.132 5.759 0.020 1.00 93.56 86 LEU A C 1
ATOM 712 O O . LEU A 1 86 ? 4.403 6.655 0.813 1.00 93.56 86 LEU A O 1
ATOM 716 N N . CYS A 1 87 ? 3.475 5.970 -1.113 1.00 93.06 87 CYS A N 1
ATOM 717 C CA . CYS A 1 87 ? 3.097 7.305 -1.552 1.00 93.06 87 CYS A CA 1
ATOM 718 C C . CYS A 1 87 ? 1.976 7.914 -0.717 1.00 93.06 87 CYS A C 1
ATOM 720 O O . CYS A 1 87 ? 1.002 7.245 -0.365 1.00 93.06 87 CYS A O 1
ATOM 722 N N . LYS A 1 88 ? 2.050 9.222 -0.468 1.00 92.56 88 LYS A N 1
ATOM 723 C CA . LYS A 1 88 ? 0.979 9.958 0.210 1.00 92.56 88 LYS A CA 1
ATOM 724 C C . LYS A 1 88 ? -0.323 9.914 -0.591 1.00 92.56 88 LYS A C 1
ATOM 726 O O . LYS A 1 88 ? -1.396 9.813 -0.001 1.00 92.56 88 LYS A O 1
ATOM 731 N N . SER A 1 89 ? -0.235 9.935 -1.922 1.00 92.75 89 SER A N 1
ATOM 732 C CA . SER A 1 89 ? -1.384 9.783 -2.824 1.00 92.75 89 SER A CA 1
ATOM 733 C C . SER A 1 89 ? -2.126 8.455 -2.625 1.00 92.75 89 SER A C 1
ATOM 735 O O . SER A 1 89 ? -3.354 8.446 -2.630 1.00 92.75 89 SER A O 1
ATOM 737 N N . GLU A 1 90 ? -1.407 7.360 -2.369 1.00 95.38 90 GLU A N 1
ATOM 738 C CA . GLU A 1 90 ? -1.982 6.039 -2.073 1.00 95.38 90 GLU A CA 1
ATOM 739 C C . GLU A 1 90 ? -2.782 6.054 -0.757 1.00 95.38 90 GLU A C 1
ATOM 741 O O . GLU A 1 90 ? -3.861 5.470 -0.670 1.00 95.38 90 GLU A O 1
ATOM 746 N N . ILE A 1 91 ? -2.299 6.780 0.259 1.00 95.94 91 ILE A N 1
ATOM 747 C CA . ILE A 1 91 ? -2.992 6.921 1.551 1.00 95.94 91 ILE A CA 1
ATOM 748 C C . ILE A 1 91 ? -4.216 7.829 1.426 1.00 95.94 91 ILE A C 1
ATOM 750 O O . ILE A 1 91 ? -5.282 7.489 1.933 1.00 95.94 91 ILE A O 1
ATOM 754 N N . ILE A 1 92 ? -4.098 8.953 0.714 1.00 95.06 92 ILE A N 1
ATOM 755 C CA . ILE A 1 92 ? -5.244 9.831 0.426 1.00 95.06 92 ILE A CA 1
ATOM 756 C C . ILE A 1 92 ? -6.317 9.046 -0.338 1.00 95.06 92 ILE A C 1
ATOM 758 O O . ILE A 1 92 ? -7.505 9.154 -0.036 1.00 95.06 92 ILE A O 1
ATOM 762 N N . ARG A 1 93 ? -5.910 8.193 -1.286 1.00 96.75 93 ARG A N 1
ATOM 763 C CA . ARG A 1 93 ? -6.847 7.333 -2.009 1.00 96.75 93 ARG A CA 1
ATOM 764 C C . ARG A 1 93 ? -7.544 6.340 -1.082 1.00 96.75 93 ARG A C 1
ATOM 766 O O . ARG A 1 93 ? -8.754 6.148 -1.197 1.00 96.75 93 ARG A O 1
ATOM 773 N N . MET A 1 94 ? -6.812 5.751 -0.138 1.00 97.75 94 MET A N 1
ATOM 774 C CA . MET A 1 94 ? -7.410 4.913 0.900 1.00 97.75 94 MET A CA 1
ATOM 775 C C . MET A 1 94 ? -8.440 5.687 1.732 1.00 97.75 94 MET A C 1
ATOM 777 O O . MET A 1 94 ? -9.521 5.159 1.988 1.00 97.75 94 MET A O 1
ATOM 781 N N . GLU A 1 95 ? -8.152 6.927 2.138 1.00 97.62 95 GLU A N 1
ATOM 782 C CA . GLU A 1 95 ? -9.092 7.757 2.909 1.00 97.62 95 GLU A CA 1
ATOM 783 C C . GLU A 1 95 ? -10.427 7.974 2.188 1.00 97.62 95 GLU A C 1
ATOM 785 O O . GLU A 1 95 ? -11.488 7.960 2.821 1.00 97.62 95 GLU A O 1
ATOM 790 N N . GLU A 1 96 ? -10.370 8.159 0.867 1.00 96.75 96 GLU A N 1
ATOM 791 C CA . GLU A 1 96 ? -11.541 8.306 0.002 1.00 96.75 96 GLU A CA 1
ATOM 792 C C . GLU A 1 96 ? -12.347 7.010 -0.087 1.00 96.75 96 GLU A C 1
ATOM 794 O O . GLU A 1 96 ? -13.546 7.020 0.187 1.00 96.75 96 GLU A O 1
ATOM 799 N N . VAL A 1 97 ? -11.690 5.897 -0.436 1.00 97.50 97 VAL A N 1
ATOM 800 C CA . VAL A 1 97 ? -12.358 4.598 -0.630 1.00 97.50 97 VAL A CA 1
ATOM 801 C C . VAL A 1 97 ? -12.963 4.088 0.678 1.00 97.50 97 VAL A C 1
ATOM 803 O O . VAL A 1 97 ? -14.078 3.577 0.687 1.00 97.50 97 VAL A O 1
ATOM 806 N N . THR A 1 98 ? -12.258 4.275 1.795 1.00 97.19 98 THR A N 1
ATOM 807 C CA . THR A 1 98 ? -12.683 3.767 3.109 1.00 97.19 98 THR A CA 1
ATOM 808 C C . THR A 1 98 ? -13.676 4.661 3.845 1.00 97.19 98 THR A C 1
ATOM 810 O O . THR A 1 98 ? -14.198 4.247 4.883 1.00 97.19 98 THR A O 1
ATOM 813 N N . GLY A 1 99 ? -13.941 5.875 3.347 1.00 94.38 99 GLY A N 1
ATOM 814 C CA . GLY A 1 99 ? -14.815 6.848 4.009 1.00 94.38 99 GLY A CA 1
ATOM 815 C C . GLY A 1 99 ? -14.217 7.442 5.292 1.00 94.38 99 GLY A C 1
ATOM 816 O O . GLY A 1 99 ? -14.953 7.846 6.196 1.00 94.38 99 GLY A O 1
ATOM 817 N N . THR A 1 100 ? -12.887 7.487 5.409 1.00 96.38 100 THR A N 1
ATOM 818 C CA . THR A 1 100 ? -12.181 7.897 6.639 1.00 96.38 100 THR A CA 1
ATOM 819 C C . THR A 1 100 ? -11.550 9.288 6.567 1.00 96.38 100 THR A C 1
ATOM 821 O O . THR A 1 100 ? -11.005 9.752 7.568 1.00 96.38 100 THR A O 1
ATOM 824 N N . LYS A 1 101 ? -11.671 9.998 5.438 1.00 94.00 101 LYS A N 1
ATOM 825 C CA . LYS A 1 101 ? -11.077 11.330 5.194 1.00 94.00 101 LYS A CA 1
ATOM 826 C C . LYS A 1 101 ? -11.297 12.362 6.312 1.00 94.00 101 LYS A C 1
ATOM 828 O O . LYS A 1 101 ? -10.415 13.159 6.609 1.00 94.00 101 LYS A O 1
ATOM 833 N N . ASN A 1 102 ? -12.452 12.334 6.977 1.00 93.25 102 ASN A N 1
ATOM 834 C CA . ASN A 1 102 ? -12.804 13.307 8.020 1.00 93.25 102 ASN A CA 1
ATOM 835 C C . ASN A 1 102 ? -12.408 12.875 9.447 1.00 93.25 102 ASN A C 1
ATOM 837 O O . ASN A 1 102 ? -12.778 13.542 10.412 1.00 93.25 102 ASN A O 1
ATOM 841 N N . ARG A 1 103 ? -11.667 11.769 9.617 1.00 93.69 103 ARG A N 1
ATOM 842 C CA . ARG A 1 103 ? -11.378 11.168 10.935 1.00 93.69 103 ARG A CA 1
ATOM 843 C C . ARG A 1 103 ? -10.083 11.649 11.599 1.00 93.69 103 ARG A C 1
ATOM 845 O O . ARG A 1 103 ? -9.658 11.043 12.573 1.00 93.69 103 ARG A O 1
ATOM 852 N N . LYS A 1 104 ? -9.469 12.744 11.127 1.00 93.31 104 LYS A N 1
ATOM 853 C CA . LYS A 1 104 ? -8.178 13.263 11.639 1.00 93.31 104 LYS A CA 1
ATOM 854 C C . LYS A 1 104 ? -7.106 12.160 11.705 1.00 93.31 104 LYS A C 1
ATOM 856 O O . LYS A 1 104 ? -6.537 11.898 12.770 1.00 93.31 104 LYS A O 1
ATOM 861 N N . ASN A 1 105 ? -6.894 11.481 10.578 1.00 95.75 105 ASN A N 1
ATOM 862 C CA . ASN A 1 105 ? -5.881 10.435 10.450 1.00 95.75 105 ASN A CA 1
ATOM 863 C C . ASN A 1 105 ? -4.471 11.022 10.596 1.00 95.75 105 ASN A C 1
ATOM 865 O O . ASN A 1 105 ? -4.223 12.182 10.263 1.00 95.75 105 ASN A O 1
ATOM 869 N N . GLU A 1 106 ? -3.545 10.210 11.096 1.00 95.75 106 GLU A N 1
ATOM 870 C CA . GLU A 1 106 ? -2.169 10.616 11.366 1.00 95.75 106 GLU A CA 1
ATOM 871 C C . GLU A 1 106 ? -1.251 10.077 10.269 1.00 95.75 106 GLU A C 1
ATOM 873 O O . GLU A 1 106 ? -0.977 8.881 10.201 1.00 95.75 106 GLU A O 1
ATOM 878 N N . ILE A 1 107 ? -0.788 10.965 9.387 1.00 94.31 107 ILE A N 1
ATOM 879 C CA . ILE A 1 107 ? 0.065 10.620 8.243 1.00 94.31 107 ILE A CA 1
ATOM 880 C C . ILE A 1 107 ? 1.410 11.329 8.406 1.00 94.31 107 ILE A C 1
ATOM 882 O O . ILE A 1 107 ? 1.535 12.525 8.144 1.00 94.31 107 ILE A O 1
ATOM 886 N N . SER A 1 108 ? 2.422 10.579 8.831 1.00 90.75 108 SER A N 1
ATOM 887 C CA . SER A 1 108 ? 3.799 11.037 9.006 1.00 90.75 108 SER A CA 1
ATOM 888 C C . SER A 1 108 ? 4.688 10.461 7.900 1.00 90.75 108 SER A C 1
ATOM 890 O O . SER A 1 108 ? 5.374 9.449 8.072 1.00 90.75 108 SER A O 1
ATOM 892 N N . ILE A 1 109 ? 4.635 11.107 6.731 1.00 82.94 109 ILE A N 1
ATOM 893 C CA . ILE A 1 109 ? 5.516 10.829 5.591 1.00 82.94 109 ILE A CA 1
ATOM 894 C C . ILE A 1 109 ? 6.325 12.093 5.287 1.00 82.94 109 ILE A C 1
ATOM 896 O O . ILE A 1 109 ? 5.729 13.134 4.996 1.00 82.94 109 ILE A O 1
ATOM 900 N N . PRO A 1 110 ? 7.667 12.034 5.347 1.00 81.19 110 PRO A N 1
ATOM 901 C CA . PRO A 1 110 ? 8.505 13.164 4.971 1.00 81.19 110 PRO A CA 1
ATOM 902 C C . PRO A 1 110 ? 8.356 13.520 3.486 1.00 81.19 110 PRO A C 1
ATOM 904 O O . PRO A 1 110 ? 8.380 12.636 2.632 1.00 81.19 110 PRO A O 1
ATOM 907 N N . ALA A 1 111 ? 8.278 14.816 3.165 1.00 78.75 111 ALA A N 1
ATOM 908 C CA . ALA A 1 111 ? 8.064 15.292 1.792 1.00 78.75 111 ALA A CA 1
ATOM 909 C C . ALA A 1 111 ? 9.129 14.799 0.792 1.00 78.75 111 ALA A C 1
ATOM 911 O O . ALA A 1 111 ? 8.796 14.439 -0.331 1.00 78.75 111 ALA A O 1
ATOM 912 N N . TYR A 1 112 ? 10.397 14.712 1.215 1.00 73.75 112 TYR A N 1
ATOM 913 C CA . TYR A 1 112 ? 11.486 14.216 0.364 1.00 73.75 112 TYR A CA 1
ATOM 914 C C . TYR A 1 112 ? 11.303 12.745 -0.042 1.00 73.75 112 TYR A C 1
ATOM 916 O O . TYR A 1 112 ? 11.714 12.349 -1.128 1.00 73.75 112 TYR A O 1
ATOM 924 N N . ALA A 1 113 ? 10.704 11.926 0.829 1.00 74.94 113 ALA A N 1
ATOM 925 C CA . ALA A 1 113 ? 10.467 10.516 0.549 1.00 74.94 113 ALA A CA 1
ATOM 926 C C . ALA A 1 113 ? 9.325 10.365 -0.463 1.00 74.94 113 ALA A C 1
ATOM 928 O O . ALA A 1 113 ? 9.446 9.606 -1.418 1.00 74.94 113 ALA A O 1
ATOM 929 N N . ASP A 1 114 ? 8.258 11.149 -0.301 1.00 77.56 114 ASP A N 1
ATOM 930 C CA . ASP A 1 114 ? 7.129 11.171 -1.237 1.00 77.56 114 ASP A CA 1
ATOM 931 C C . ASP A 1 114 ? 7.584 11.588 -2.648 1.00 77.56 114 ASP A C 1
ATOM 933 O O . ASP A 1 114 ? 7.300 10.900 -3.626 1.00 77.56 114 ASP A O 1
ATOM 937 N N . GLN A 1 115 ? 8.396 12.644 -2.759 1.00 73.25 115 GLN A N 1
ATOM 938 C CA . GLN A 1 115 ? 8.910 13.109 -4.050 1.00 73.25 115 GLN A CA 1
ATOM 939 C C . GLN A 1 115 ? 9.769 12.051 -4.764 1.00 73.25 115 GLN A C 1
ATOM 941 O O . GLN A 1 115 ? 9.600 11.814 -5.958 1.00 73.25 115 GLN A O 1
ATOM 946 N N . ALA A 1 116 ? 10.659 11.373 -4.035 1.00 73.44 116 ALA A N 1
ATOM 947 C CA . ALA A 1 116 ? 11.599 10.420 -4.623 1.00 73.44 116 ALA A CA 1
ATOM 948 C C . ALA A 1 116 ? 10.940 9.150 -5.192 1.00 73.44 116 ALA A C 1
ATOM 950 O O . ALA A 1 116 ? 11.494 8.536 -6.104 1.00 73.44 116 ALA A O 1
ATOM 951 N N . PHE A 1 117 ? 9.796 8.720 -4.647 1.00 76.00 117 PHE A N 1
ATOM 952 C CA . PHE A 1 117 ? 9.180 7.435 -5.010 1.00 76.00 117 PHE A CA 1
ATOM 953 C C . PHE A 1 117 ? 7.868 7.556 -5.790 1.00 76.00 117 PHE A C 1
ATOM 955 O O . PHE A 1 117 ? 7.453 6.573 -6.406 1.00 76.00 117 PHE A O 1
ATOM 962 N N . CYS A 1 118 ? 7.216 8.720 -5.768 1.00 82.06 118 CYS A N 1
ATOM 963 C CA . CYS A 1 118 ? 5.840 8.867 -6.252 1.00 82.06 118 CYS A CA 1
ATOM 964 C C . CYS A 1 118 ? 5.719 9.717 -7.512 1.00 82.06 118 CYS A C 1
ATOM 966 O O . CYS A 1 118 ? 4.737 9.582 -8.247 1.00 82.06 118 CYS A O 1
ATOM 968 N N . GLU A 1 119 ? 6.713 10.557 -7.799 1.00 77.06 119 GLU A N 1
ATOM 969 C CA . GLU A 1 119 ? 6.797 11.227 -9.089 1.00 77.06 119 GLU A CA 1
ATOM 970 C C . GLU A 1 119 ? 7.163 10.201 -10.164 1.00 77.06 119 GLU A C 1
ATOM 972 O O . GLU A 1 119 ? 8.243 9.610 -10.167 1.00 77.06 119 GLU A O 1
ATOM 977 N N . THR A 1 120 ? 6.231 9.966 -11.087 1.00 77.75 120 THR A N 1
ATOM 978 C CA . THR A 1 120 ? 6.456 9.090 -12.235 1.00 77.75 120 THR A CA 1
ATOM 979 C C . THR A 1 120 ? 6.483 9.919 -13.505 1.00 77.75 120 THR A C 1
ATOM 981 O O . THR A 1 120 ? 5.659 10.808 -13.712 1.00 77.75 120 THR A O 1
ATOM 984 N N . GLN A 1 121 ? 7.440 9.613 -14.374 1.00 81.31 121 GLN A N 1
ATOM 985 C CA . GLN A 1 121 ? 7.455 10.106 -15.742 1.00 81.31 121 GLN A CA 1
ATOM 986 C C . GLN A 1 121 ? 7.383 8.922 -16.693 1.00 81.31 121 GLN A C 1
ATOM 988 O O . GLN A 1 121 ? 8.051 7.903 -16.505 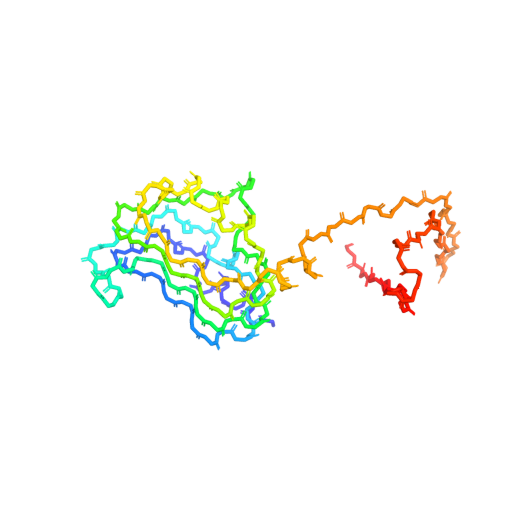1.00 81.31 121 GLN A O 1
ATOM 993 N N . VAL A 1 122 ? 6.538 9.053 -17.710 1.00 87.31 122 VAL A N 1
ATOM 994 C CA . VAL A 1 122 ? 6.338 8.002 -18.702 1.00 87.31 122 VAL A CA 1
ATOM 995 C C . VAL A 1 122 ? 7.453 8.088 -19.738 1.00 87.31 122 VAL A C 1
ATOM 997 O O . VAL A 1 122 ? 7.599 9.096 -20.427 1.00 87.31 122 VAL A O 1
ATOM 1000 N N . LEU A 1 123 ? 8.232 7.014 -19.865 1.00 91.75 123 LEU A N 1
ATOM 1001 C CA . LEU A 1 123 ? 9.200 6.864 -20.947 1.00 91.75 123 LEU A CA 1
ATOM 1002 C C . LEU A 1 123 ? 8.504 6.266 -22.171 1.00 91.75 123 LEU A C 1
ATOM 1004 O O . LEU A 1 123 ? 8.039 5.128 -22.141 1.00 91.75 123 LEU A O 1
ATOM 1008 N N . ASN A 1 124 ? 8.456 7.030 -23.261 1.00 93.38 124 ASN A N 1
ATOM 1009 C CA . ASN A 1 124 ? 7.824 6.597 -24.504 1.00 93.38 124 ASN A CA 1
ATOM 1010 C C . ASN A 1 124 ? 8.812 5.817 -25.377 1.00 93.38 124 ASN A C 1
ATOM 1012 O O . ASN A 1 124 ? 9.859 6.344 -25.761 1.00 93.38 124 ASN A O 1
ATOM 1016 N N . PHE A 1 125 ? 8.473 4.574 -25.727 1.00 95.69 125 PHE A N 1
ATOM 1017 C CA . PHE A 1 125 ? 9.262 3.779 -26.667 1.00 95.69 125 PHE A CA 1
ATOM 1018 C C . PHE A 1 125 ? 9.187 4.362 -28.081 1.00 95.69 125 PHE A C 1
ATOM 1020 O O . PHE A 1 125 ? 8.118 4.718 -28.568 1.00 95.69 125 PHE A O 1
ATOM 1027 N N . THR A 1 126 ? 10.334 4.434 -28.750 1.00 97.06 126 THR A N 1
ATOM 1028 C CA . THR A 1 126 ? 10.469 4.966 -30.113 1.00 97.06 126 THR A CA 1
ATOM 1029 C C . THR A 1 126 ? 10.799 3.876 -31.124 1.00 97.06 126 THR A C 1
ATOM 1031 O O . THR A 1 126 ? 10.404 3.973 -32.282 1.00 97.06 126 THR A O 1
ATOM 1034 N N . VAL A 1 127 ? 11.512 2.824 -30.707 1.00 96.50 127 VAL A N 1
ATOM 1035 C CA . VAL A 1 127 ? 11.871 1.692 -31.570 1.00 96.50 127 VAL A CA 1
ATOM 1036 C C . VAL A 1 127 ? 11.780 0.397 -30.781 1.00 96.50 127 VAL A C 1
ATOM 1038 O O . VAL A 1 127 ? 12.343 0.289 -29.694 1.00 96.50 127 VAL A O 1
ATOM 1041 N N . ILE A 1 128 ? 11.137 -0.604 -31.378 1.00 96.88 128 ILE A N 1
ATOM 1042 C CA . ILE A 1 128 ? 11.111 -1.984 -30.895 1.00 96.88 128 ILE A CA 1
ATOM 1043 C C . ILE A 1 128 ? 11.470 -2.873 -32.089 1.00 96.88 128 ILE A C 1
ATOM 1045 O O . ILE A 1 128 ? 10.796 -2.834 -33.117 1.00 96.88 128 ILE A O 1
ATOM 1049 N N . ARG A 1 129 ? 12.566 -3.630 -31.990 1.00 97.62 129 ARG A N 1
ATOM 1050 C CA . ARG A 1 129 ? 12.994 -4.604 -33.007 1.00 97.62 129 ARG A CA 1
ATOM 1051 C C . ARG A 1 129 ? 13.302 -5.935 -32.344 1.00 97.62 129 ARG A C 1
ATOM 1053 O O . ARG A 1 129 ? 13.953 -5.964 -31.304 1.00 97.62 129 ARG A O 1
ATOM 1060 N N . THR A 1 130 ? 12.881 -7.022 -32.970 1.00 97.69 130 THR A N 1
ATOM 1061 C CA . THR A 1 130 ? 13.064 -8.379 -32.456 1.00 97.69 130 THR A CA 1
ATOM 1062 C C . THR A 1 130 ? 13.788 -9.252 -33.477 1.00 97.69 130 THR A C 1
ATOM 1064 O O . THR A 1 130 ? 13.647 -9.073 -34.688 1.00 97.69 130 THR A O 1
ATOM 1067 N N . THR A 1 131 ? 14.586 -10.189 -32.977 1.00 96.62 131 THR A N 1
ATOM 1068 C CA . THR A 1 131 ? 15.096 -11.353 -33.714 1.00 96.62 131 THR A CA 1
ATOM 1069 C C . THR A 1 131 ? 14.634 -12.622 -32.997 1.00 96.62 131 THR A C 1
ATOM 1071 O O . THR A 1 131 ? 13.880 -12.549 -32.028 1.00 96.62 131 THR A O 1
ATOM 1074 N N . SER A 1 132 ? 15.073 -13.795 -33.457 1.00 96.94 132 SER A N 1
ATOM 1075 C CA . SER A 1 132 ? 14.768 -15.073 -32.802 1.00 96.94 132 SER A CA 1
ATOM 1076 C C . SER A 1 132 ? 15.282 -15.169 -31.359 1.00 96.94 132 SER A C 1
ATOM 1078 O O . SER A 1 132 ? 14.745 -15.944 -30.579 1.00 96.94 132 SER A O 1
ATOM 1080 N N . ASP A 1 133 ? 16.329 -14.416 -31.017 1.00 96.69 133 ASP A N 1
ATOM 1081 C CA . ASP A 1 133 ? 17.092 -14.539 -29.768 1.00 96.69 133 ASP A CA 1
ATOM 1082 C C . ASP A 1 133 ? 17.371 -13.197 -29.064 1.00 96.69 133 ASP A C 1
ATOM 1084 O O . ASP A 1 133 ? 17.944 -13.180 -27.975 1.00 96.69 133 ASP A O 1
ATOM 1088 N N . LYS A 1 134 ? 17.012 -12.056 -29.671 1.00 96.31 134 LYS A N 1
ATOM 1089 C CA . LYS A 1 134 ? 17.318 -10.718 -29.143 1.00 96.31 134 LYS A CA 1
ATOM 1090 C C . LYS A 1 134 ? 16.144 -9.771 -29.299 1.00 96.31 134 LYS A C 1
ATOM 1092 O O . LYS A 1 134 ? 15.365 -9.836 -30.249 1.00 96.31 134 LYS A O 1
ATOM 1097 N N . ILE A 1 135 ? 16.083 -8.814 -28.382 1.00 96.94 135 ILE A N 1
ATOM 1098 C CA . ILE A 1 135 ? 15.147 -7.698 -28.420 1.00 96.94 135 ILE A CA 1
ATOM 1099 C C . ILE A 1 135 ? 15.959 -6.410 -28.287 1.00 96.94 135 ILE A C 1
ATOM 1101 O O . ILE A 1 135 ? 16.740 -6.249 -27.352 1.00 96.94 135 ILE A O 1
ATOM 1105 N N . LEU A 1 136 ? 15.776 -5.489 -29.231 1.00 97.06 136 LEU A N 1
ATOM 1106 C CA . LEU A 1 136 ? 16.305 -4.133 -29.180 1.00 97.06 136 LEU A CA 1
ATOM 1107 C C . LEU A 1 136 ? 15.153 -3.167 -28.909 1.00 97.06 136 LEU A C 1
ATOM 1109 O O . LEU A 1 136 ? 14.235 -3.040 -29.721 1.00 97.06 136 LEU A O 1
ATOM 1113 N N . ILE A 1 137 ? 15.256 -2.437 -27.805 1.00 96.81 137 ILE A N 1
ATOM 1114 C CA . ILE A 1 137 ? 14.327 -1.372 -27.427 1.00 96.81 137 ILE A CA 1
ATOM 1115 C C . ILE A 1 137 ? 15.053 -0.028 -27.382 1.00 96.81 137 ILE A C 1
ATOM 1117 O O . ILE A 1 137 ? 16.202 0.059 -26.948 1.00 96.81 137 ILE A O 1
ATOM 1121 N N . LYS A 1 138 ? 14.377 1.026 -27.837 1.00 97.06 138 LYS A N 1
ATOM 1122 C CA . LYS A 1 138 ? 14.782 2.424 -27.651 1.00 97.06 138 LYS A CA 1
ATOM 1123 C C . LYS A 1 138 ? 13.583 3.227 -27.176 1.00 97.06 138 LYS A C 1
ATOM 1125 O O . LYS A 1 138 ? 12.456 2.965 -27.595 1.00 97.06 138 LYS A O 1
ATOM 1130 N N . TRP A 1 139 ? 13.835 4.226 -26.346 1.00 96.44 139 TRP A N 1
ATOM 1131 C CA . TRP A 1 139 ? 12.840 5.180 -25.870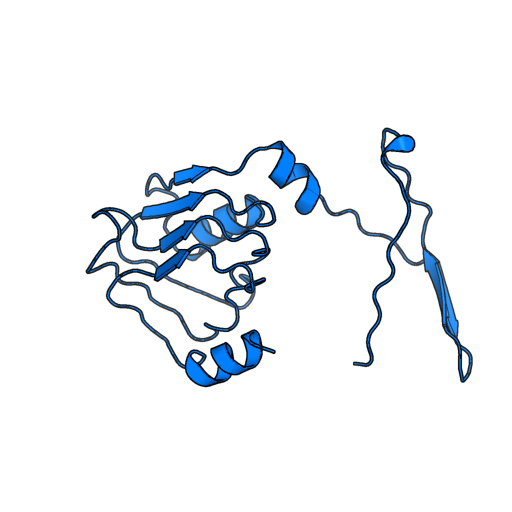 1.00 96.44 139 TRP A CA 1
ATOM 1132 C C . TRP A 1 139 ? 13.326 6.610 -26.084 1.00 96.44 139 TRP A C 1
ATOM 1134 O O . TRP A 1 139 ? 14.485 6.846 -26.435 1.00 96.44 139 TRP A O 1
ATOM 1144 N N . GLN A 1 140 ? 12.409 7.561 -25.944 1.00 95.19 140 GLN A N 1
ATOM 1145 C CA . GLN A 1 140 ? 12.705 8.983 -25.998 1.00 95.19 140 GLN A CA 1
ATOM 1146 C C . GLN A 1 140 ? 13.720 9.344 -24.907 1.00 95.19 140 GLN A C 1
ATOM 1148 O O . GLN A 1 140 ? 13.596 8.896 -23.768 1.00 95.19 140 GLN A O 1
ATOM 1153 N N . ALA A 1 141 ? 14.727 10.149 -25.257 1.00 91.81 141 ALA A N 1
ATOM 1154 C CA . ALA A 1 141 ? 15.700 10.624 -24.283 1.00 91.81 141 ALA A CA 1
ATOM 1155 C C . ALA A 1 141 ? 14.986 11.410 -23.173 1.00 91.81 141 ALA A C 1
ATOM 1157 O O . ALA A 1 141 ? 14.179 12.296 -23.458 1.00 91.81 141 ALA A O 1
ATOM 1158 N N . PHE A 1 142 ? 15.292 11.072 -21.924 1.00 90.06 142 PHE A N 1
ATOM 1159 C CA . PHE A 1 142 ? 14.769 11.741 -20.740 1.00 90.06 142 PHE A CA 1
ATOM 1160 C C . PHE A 1 142 ? 15.882 12.554 -20.085 1.00 90.06 142 PHE A C 1
ATOM 1162 O O . PHE A 1 142 ? 16.979 12.036 -19.879 1.00 90.06 142 PHE A O 1
ATOM 1169 N N . TRP A 1 143 ? 15.577 13.808 -19.758 1.00 89.44 143 TRP A N 1
ATOM 1170 C CA . TRP A 1 143 ? 16.486 14.735 -19.095 1.00 89.44 143 TRP A CA 1
ATOM 1171 C C . TRP A 1 143 ? 15.743 15.430 -17.947 1.00 89.44 143 TRP A C 1
ATOM 1173 O O . TRP A 1 143 ? 14.784 16.157 -18.222 1.00 89.44 143 TRP A O 1
ATOM 1183 N N . PRO A 1 144 ? 16.132 15.206 -16.678 1.00 87.06 144 PRO A N 1
ATOM 1184 C CA . PRO A 1 144 ? 15.594 15.972 -15.554 1.00 87.06 144 PRO A CA 1
ATOM 1185 C C . PRO A 1 144 ? 16.051 17.440 -15.610 1.00 87.06 144 PRO A C 1
ATOM 1187 O O . PRO A 1 144 ? 16.922 17.797 -16.405 1.00 87.06 144 PRO A O 1
ATOM 1190 N N . LEU A 1 145 ? 15.469 18.293 -14.755 1.00 86.25 145 LEU A N 1
ATOM 1191 C CA . LEU A 1 145 ? 15.831 19.717 -14.667 1.00 86.25 145 LEU A CA 1
ATOM 1192 C C . LEU A 1 145 ? 17.327 19.914 -14.374 1.00 86.25 145 LEU A C 1
ATOM 1194 O O . LEU A 1 145 ? 17.959 20.780 -14.975 1.00 86.25 145 LEU A O 1
ATOM 1198 N N . ASP A 1 146 ? 17.888 19.086 -13.491 1.00 87.50 146 ASP A N 1
ATOM 1199 C CA . ASP A 1 146 ? 19.326 18.972 -13.270 1.00 87.50 146 ASP A CA 1
ATOM 1200 C C . ASP A 1 146 ? 19.815 17.619 -13.794 1.00 87.50 146 ASP A C 1
ATOM 1202 O O . ASP A 1 146 ? 19.548 16.573 -13.209 1.00 87.50 146 ASP A O 1
ATOM 1206 N N . PHE A 1 147 ? 20.549 17.623 -14.909 1.00 86.00 147 PHE A N 1
ATOM 1207 C CA . PHE A 1 147 ? 21.028 16.399 -15.562 1.00 86.00 147 PHE A CA 1
ATOM 1208 C C . PHE A 1 147 ? 21.890 15.508 -14.652 1.00 86.00 147 PHE A C 1
ATOM 1210 O O . PHE A 1 147 ? 22.026 14.318 -14.933 1.00 86.00 147 PHE A O 1
ATOM 1217 N N . ARG A 1 148 ? 22.470 16.062 -13.578 1.00 90.38 148 ARG A N 1
ATOM 1218 C CA . ARG A 1 148 ? 23.293 15.323 -12.607 1.00 90.38 148 ARG A CA 1
ATOM 1219 C C . ARG A 1 148 ? 22.467 14.375 -11.739 1.00 90.38 148 ARG A C 1
ATOM 1221 O O . ARG A 1 148 ? 23.022 13.413 -11.215 1.00 90.38 148 ARG A O 1
ATOM 1228 N N . ASP A 1 149 ? 21.161 14.611 -11.642 1.00 85.00 149 ASP A N 1
ATOM 1229 C CA . ASP A 1 149 ? 20.231 13.736 -10.927 1.00 85.00 149 ASP A CA 1
ATOM 1230 C C . ASP A 1 149 ? 20.012 12.410 -11.676 1.00 85.00 149 ASP A C 1
ATOM 1232 O O . ASP A 1 149 ? 19.629 11.400 -11.081 1.00 85.00 149 ASP A O 1
ATOM 1236 N N . LEU A 1 150 ? 20.282 12.379 -12.989 1.00 89.94 150 LEU A N 1
ATOM 1237 C CA . LEU A 1 150 ? 20.165 11.172 -13.800 1.00 89.94 150 LEU A CA 1
ATOM 1238 C C . LEU A 1 150 ? 21.470 10.368 -13.783 1.00 89.94 150 LEU A C 1
ATOM 1240 O O . LEU A 1 150 ? 22.402 10.638 -14.537 1.00 89.94 150 LEU A O 1
ATOM 1244 N N . LEU A 1 151 ? 21.496 9.306 -12.979 1.00 91.75 151 LEU A N 1
ATOM 1245 C CA . LEU A 1 151 ? 22.615 8.354 -12.958 1.00 91.75 151 LEU A CA 1
ATOM 1246 C C . LEU A 1 151 ? 22.545 7.316 -14.090 1.00 91.75 151 LEU A C 1
ATOM 1248 O O . LEU A 1 151 ? 23.567 6.782 -14.516 1.00 91.75 151 LEU A O 1
ATOM 1252 N N . GLY A 1 152 ? 21.340 7.006 -14.573 1.00 91.50 152 GLY A N 1
ATOM 1253 C CA . GLY A 1 152 ? 21.111 6.016 -15.621 1.00 91.50 152 GLY A CA 1
ATOM 1254 C C . GLY A 1 152 ? 19.695 5.444 -15.592 1.00 91.50 152 GLY A C 1
ATOM 1255 O O . GLY A 1 152 ? 18.840 5.900 -14.837 1.00 91.50 152 GLY A O 1
ATOM 1256 N N . PHE A 1 153 ? 19.456 4.421 -16.414 1.00 91.94 153 PHE A N 1
ATOM 1257 C CA . PHE A 1 153 ? 18.175 3.716 -16.498 1.00 91.94 153 PHE A CA 1
ATOM 1258 C C . PHE A 1 153 ? 18.328 2.267 -16.038 1.00 91.94 153 PHE A C 1
ATOM 1260 O O . PHE A 1 153 ? 19.337 1.621 -16.316 1.00 91.94 153 PHE A O 1
ATOM 1267 N N . MET A 1 154 ? 17.294 1.736 -15.387 1.00 92.56 154 MET A N 1
ATOM 1268 C CA . MET A 1 154 ? 17.176 0.312 -15.076 1.00 92.56 154 MET A CA 1
ATOM 1269 C C . MET A 1 154 ? 16.062 -0.297 -15.922 1.00 92.56 154 MET A C 1
ATOM 1271 O O . MET A 1 154 ? 14.930 0.184 -15.901 1.00 92.56 154 MET A O 1
ATOM 1275 N N . VAL A 1 155 ? 16.381 -1.361 -16.657 1.00 92.69 155 VAL A N 1
ATOM 1276 C CA . VAL A 1 155 ? 15.426 -2.081 -17.507 1.00 92.69 155 VAL A CA 1
ATOM 1277 C C . VAL A 1 155 ? 15.062 -3.396 -16.828 1.00 92.69 155 VAL A C 1
ATOM 1279 O O . VAL A 1 155 ? 15.925 -4.242 -16.607 1.00 92.69 155 VAL A O 1
ATOM 1282 N N . PHE A 1 156 ? 13.781 -3.574 -16.512 1.00 92.69 156 PHE A N 1
ATOM 1283 C CA . PHE A 1 156 ? 13.247 -4.797 -15.912 1.00 92.69 156 PHE A CA 1
ATOM 1284 C C . PHE A 1 156 ? 12.456 -5.578 -16.966 1.00 92.69 156 PHE A C 1
ATOM 1286 O O . PHE A 1 156 ? 11.562 -5.020 -17.599 1.00 92.69 156 PHE A O 1
ATOM 1293 N N . TYR A 1 157 ? 12.762 -6.864 -17.144 1.00 93.62 157 TYR A N 1
ATOM 1294 C CA . TYR A 1 157 ? 12.030 -7.771 -18.033 1.00 93.62 157 TYR A CA 1
ATOM 1295 C C . TYR A 1 157 ? 11.793 -9.114 -17.337 1.00 93.62 157 TYR A C 1
ATOM 1297 O O . TYR A 1 157 ? 12.559 -9.512 -16.459 1.00 93.62 157 TYR A O 1
ATOM 1305 N N . LYS A 1 158 ? 10.713 -9.800 -17.713 1.00 93.44 158 LYS A N 1
ATOM 1306 C CA . LYS A 1 158 ? 10.391 -11.159 -17.268 1.00 93.44 158 LYS A CA 1
ATOM 1307 C C . LYS A 1 158 ? 9.634 -11.892 -18.373 1.00 93.44 158 LYS A C 1
ATOM 1309 O O . LYS A 1 158 ? 8.949 -11.242 -19.161 1.00 93.44 158 LYS A O 1
ATOM 1314 N N . GLU A 1 159 ? 9.732 -13.214 -18.399 1.00 92.62 159 GLU A N 1
ATOM 1315 C CA . GLU A 1 159 ? 8.807 -14.054 -19.165 1.00 92.62 159 GLU A CA 1
ATOM 1316 C C . GLU A 1 159 ? 7.399 -13.928 -18.553 1.00 92.62 159 GLU A C 1
ATOM 1318 O O . GLU A 1 159 ? 7.264 -13.824 -17.325 1.00 92.62 159 GLU A O 1
ATOM 1323 N N . ALA A 1 160 ? 6.375 -13.820 -19.401 1.00 82.38 160 ALA A N 1
ATOM 1324 C CA . ALA A 1 160 ? 4.996 -13.536 -19.007 1.00 82.38 160 ALA A CA 1
ATOM 1325 C C . ALA A 1 160 ? 4.042 -14.586 -19.567 1.00 82.38 160 ALA A C 1
ATOM 1327 O O . ALA A 1 160 ? 4.182 -14.910 -20.767 1.00 82.38 160 ALA A O 1
#

Secondary structure (DSSP, 8-state):
-HHHHHHHHHTT--EESS-EEEES-TT-S-STTSTT--EE--SS-BTTTEEEEEE--TT---S--TTT---EE-S-EEEEES-TTS-HHHHHHHHHHHT-TTS--EEE--HHHHHHHH---PPPEEEEEE-SS-EEEEE-----SSGGG-----------

pLDDT: mean 93.59, std 6.12, range [69.06, 98.75]

Sequence (160 aa):
NIAAELESSLGQLEEITGYLSIRRAYALVSLSFLRKLRVIRGETLENENFSFHAFDNQNLRQLWDWNKHNLTILNGRMYFGYNSKLCKSEIIRMEEVTGTKNRKNEISIPAYADQAFCETQVLNFTVIRTTSDKILIKWQAFWPLDFRDLLGFMVFYKEA

Foldseek 3Di:
DVLVVLLVVQVCPAEAAAAAEAELVQVDQEQCSVVRHAEQANPDADVRAAREEHEQHARHQAYHPLVRDAHEYNDHAYEDYNNLNHAPVRVVSVCVRHVNVVVPHHHHYDPVSNVVRPDDDDWAWDDWDDDPPDIDTDTDDDADPDNVVDPDDDDDDDDD